Protein AF-A0A8J4SJC3-F1 (afdb_monomer)

Organism: NCBI:txid100268

Radius of gyration: 14.78 Å; Cα contacts (8 Å, |Δi|>4): 87; chains: 1; bounding box: 29×20×51 Å

InterPro domains:
  IPR004046 Glutathione S-transferase, C-terminal [PF00043] (54-86)
  IPR010987 Glutathione S-transferase, C-terminal-like [PS50405] (9-93)
  IPR036282 Glutathione S-transferase, C-terminal domain superfamily [SSF47616] (4-91)

Mean predicted aligned error: 2.95 Å

Structure (mmCIF, N/CA/C/O backbone):
data_AF-A0A8J4SJC3-F1
#
_entry.id   AF-A0A8J4SJC3-F1
#
loop_
_atom_site.group_PDB
_atom_site.id
_atom_site.type_symbol
_atom_site.label_atom_id
_atom_site.label_alt_id
_atom_site.label_comp_id
_atom_site.label_asym_id
_atom_site.label_entity_id
_atom_site.label_seq_id
_atom_site.pdbx_PDB_ins_code
_atom_site.Cartn_x
_atom_site.Cartn_y
_atom_site.Cartn_z
_atom_site.occupancy
_atom_site.B_iso_or_equiv
_atom_site.auth_seq_id
_atom_site.auth_comp_id
_atom_site.auth_asym_id
_atom_site.auth_atom_id
_atom_site.pdbx_PDB_model_num
ATOM 1 N N . MET A 1 1 ? 9.503 3.960 27.492 1.00 45.91 1 MET A N 1
ATOM 2 C CA . MET A 1 1 ? 8.211 3.351 27.106 1.00 45.91 1 MET A CA 1
ATOM 3 C C . MET A 1 1 ? 7.952 3.733 25.661 1.00 45.91 1 MET A C 1
ATOM 5 O O . MET A 1 1 ? 7.850 4.920 25.395 1.00 45.91 1 MET A O 1
ATOM 9 N N . GLY A 1 2 ? 7.961 2.778 24.730 1.00 60.59 2 GLY A N 1
ATOM 10 C CA . GLY A 1 2 ? 7.589 3.054 23.337 1.00 60.59 2 GLY A CA 1
ATOM 11 C C . GLY A 1 2 ? 6.068 3.079 23.189 1.00 60.59 2 GLY A C 1
ATOM 12 O O . GLY A 1 2 ? 5.383 2.343 23.902 1.00 60.59 2 GLY A O 1
ATOM 13 N N . CYS A 1 3 ? 5.535 3.910 22.291 1.00 68.62 3 CYS A N 1
ATOM 14 C CA . CYS A 1 3 ? 4.136 3.786 21.892 1.00 68.62 3 CYS A CA 1
ATOM 15 C C . CYS A 1 3 ? 3.938 2.470 21.116 1.00 68.62 3 CYS A C 1
ATOM 17 O O . CYS A 1 3 ? 4.817 2.029 20.373 1.00 68.62 3 CYS A O 1
ATOM 19 N N . SER A 1 4 ? 2.803 1.801 21.323 1.00 87.12 4 SER A N 1
ATOM 20 C CA . SER A 1 4 ? 2.477 0.578 20.585 1.00 87.12 4 SER A CA 1
ATOM 21 C C . SER A 1 4 ? 1.955 0.948 19.200 1.00 87.12 4 SER A C 1
ATOM 23 O O . SER A 1 4 ? 0.895 1.549 19.097 1.00 87.12 4 SER A O 1
ATOM 25 N N . LEU A 1 5 ? 2.651 0.541 18.134 1.00 94.12 5 LEU A N 1
ATOM 26 C CA . LEU A 1 5 ? 2.225 0.779 16.741 1.00 94.12 5 LEU A CA 1
ATOM 27 C C . LEU A 1 5 ? 1.041 -0.098 16.300 1.00 94.12 5 LEU A C 1
ATOM 29 O O . LEU A 1 5 ? 0.518 0.055 15.194 1.00 94.12 5 LEU A O 1
ATOM 33 N N . LEU A 1 6 ? 0.634 -1.043 17.151 1.00 95.38 6 LEU A N 1
ATOM 34 C CA . LEU A 1 6 ? -0.547 -1.870 16.963 1.00 95.38 6 LEU A CA 1
ATOM 35 C C . LEU A 1 6 ? -1.478 -1.715 18.173 1.00 95.38 6 LEU A C 1
ATOM 37 O O . LEU A 1 6 ? -1.027 -1.878 19.314 1.00 95.38 6 LEU A O 1
ATOM 41 N N . PRO A 1 7 ? -2.777 -1.464 17.955 1.00 92.75 7 PRO A N 1
ATOM 42 C CA . PRO A 1 7 ? -3.745 -1.385 19.037 1.00 92.75 7 PRO A CA 1
ATOM 43 C C . PRO A 1 7 ? -3.958 -2.759 19.688 1.00 92.75 7 PRO A C 1
ATOM 45 O O . PRO A 1 7 ? -3.741 -3.813 19.082 1.00 92.75 7 PRO A O 1
ATOM 48 N N . LYS A 1 8 ? -4.401 -2.751 20.950 1.00 92.38 8 LYS A N 1
ATOM 49 C CA . LYS A 1 8 ? -4.746 -3.982 21.683 1.00 92.38 8 LYS A CA 1
ATOM 50 C C . LYS A 1 8 ? -6.037 -4.616 21.168 1.00 92.38 8 LYS A C 1
ATOM 52 O O . LYS A 1 8 ? -6.135 -5.842 21.150 1.00 92.38 8 LYS A O 1
ATOM 57 N N . ASP A 1 9 ? -6.988 -3.783 20.744 1.00 94.00 9 ASP A N 1
ATOM 58 C CA . ASP A 1 9 ? -8.244 -4.231 20.150 1.00 94.00 9 ASP A CA 1
ATOM 59 C C . ASP A 1 9 ? -7.964 -5.066 18.883 1.00 94.00 9 ASP A C 1
ATOM 61 O O . ASP A 1 9 ? -7.284 -4.584 17.968 1.00 94.00 9 ASP A O 1
ATOM 65 N N . PRO A 1 10 ? -8.443 -6.320 18.817 1.00 96.69 10 PRO A N 1
ATOM 66 C CA . PRO A 1 10 ? -8.088 -7.230 17.737 1.00 96.69 10 PRO A CA 1
ATOM 67 C C . PRO A 1 10 ? -8.622 -6.775 16.373 1.00 96.69 10 PRO A C 1
ATOM 69 O O . PRO A 1 10 ? -7.941 -6.992 15.369 1.00 96.69 10 PRO A O 1
ATOM 72 N N . VAL A 1 11 ? -9.783 -6.116 16.325 1.00 96.31 11 VAL A N 1
ATOM 73 C CA . VAL A 1 11 ? -10.397 -5.643 15.076 1.00 96.31 11 VAL A CA 1
ATOM 74 C C . VAL A 1 11 ? -9.616 -4.453 14.529 1.00 96.31 11 VAL A C 1
ATOM 76 O O . VAL A 1 11 ? -9.167 -4.484 13.382 1.00 96.31 11 VAL A O 1
ATOM 79 N N . LYS A 1 12 ? -9.341 -3.443 15.361 1.00 95.25 12 LYS A N 1
ATOM 80 C CA . LYS A 1 12 ? -8.485 -2.309 14.984 1.00 95.25 12 LYS A CA 1
ATOM 81 C C . LYS A 1 12 ? -7.090 -2.775 14.585 1.00 95.25 12 LYS A C 1
ATOM 83 O O . LYS A 1 12 ? -6.516 -2.256 13.633 1.00 95.25 12 LYS A O 1
ATOM 88 N N . ARG A 1 13 ? -6.543 -3.790 15.260 1.00 97.44 13 ARG A N 1
ATOM 89 C CA . ARG A 1 13 ? -5.226 -4.346 14.922 1.00 97.44 13 ARG A CA 1
ATOM 90 C C . ARG A 1 13 ? -5.223 -5.008 13.548 1.00 97.44 13 ARG A C 1
ATOM 92 O O . ARG A 1 13 ? -4.238 -4.877 12.825 1.00 97.44 13 ARG A O 1
ATOM 99 N N . ALA A 1 14 ? -6.301 -5.700 13.186 1.00 98.12 14 ALA A N 1
ATOM 100 C CA . ALA A 1 14 ? -6.466 -6.265 11.851 1.00 98.12 14 ALA A CA 1
ATOM 101 C C . ALA A 1 14 ? -6.575 -5.167 10.781 1.00 98.12 14 ALA A C 1
ATOM 103 O O . ALA A 1 14 ? -5.943 -5.283 9.735 1.00 98.12 14 ALA A O 1
ATOM 104 N N . ILE A 1 15 ? -7.293 -4.076 11.065 1.00 98.06 15 ILE A N 1
ATOM 105 C CA . ILE A 1 15 ? -7.407 -2.912 10.170 1.00 98.06 15 ILE A CA 1
ATOM 106 C C . ILE A 1 15 ? -6.043 -2.253 9.936 1.00 98.06 15 ILE A C 1
ATOM 108 O O . ILE A 1 15 ? -5.663 -2.046 8.786 1.00 98.06 15 ILE A O 1
ATOM 112 N N . VAL A 1 16 ? -5.276 -1.982 11.001 1.00 98.31 16 VAL A N 1
ATOM 113 C CA . VAL A 1 16 ? -3.919 -1.419 10.874 1.00 98.31 16 VAL A CA 1
ATOM 114 C C . VAL A 1 16 ? -3.055 -2.313 9.985 1.00 98.31 16 VAL A C 1
AT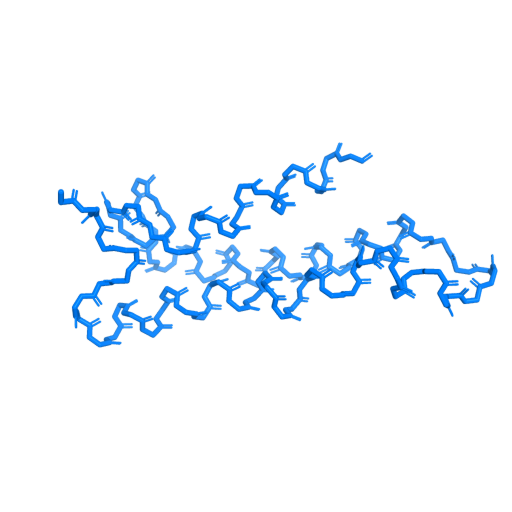OM 116 O O . VAL A 1 16 ? -2.417 -1.825 9.059 1.00 98.31 16 VAL A O 1
ATOM 119 N N . ARG A 1 17 ? -3.083 -3.635 10.208 1.00 98.50 17 ARG A N 1
ATOM 120 C CA . ARG A 1 17 ? -2.347 -4.592 9.368 1.00 98.50 17 ARG A CA 1
ATOM 121 C C . ARG A 1 17 ? -2.818 -4.574 7.917 1.00 98.50 17 ARG A C 1
ATOM 123 O O . ARG A 1 17 ? -1.978 -4.576 7.029 1.00 98.50 17 ARG A O 1
ATOM 130 N N . LYS A 1 18 ? -4.129 -4.522 7.667 1.00 98.56 18 LYS A N 1
ATOM 131 C CA . LYS A 1 18 ? -4.688 -4.435 6.311 1.00 98.56 18 LYS A CA 1
ATOM 132 C C . LYS A 1 18 ? -4.135 -3.219 5.566 1.00 98.56 18 LYS A C 1
ATOM 134 O O . LYS A 1 18 ? -3.627 -3.378 4.463 1.00 98.56 18 LYS A O 1
ATOM 139 N N . LEU A 1 19 ? -4.199 -2.033 6.173 1.00 98.62 19 LEU A N 1
ATOM 140 C CA . LEU A 1 19 ? -3.685 -0.798 5.572 1.00 98.62 19 LEU A CA 1
ATOM 141 C C . LEU A 1 19 ? -2.170 -0.864 5.341 1.00 98.62 19 LEU A C 1
ATOM 143 O O . LEU A 1 19 ? -1.707 -0.563 4.242 1.00 98.62 19 LEU A O 1
ATOM 147 N N . SER A 1 20 ? -1.402 -1.325 6.334 1.00 98.69 20 SER A N 1
ATOM 148 C CA . SER A 1 20 ? 0.041 -1.533 6.179 1.00 98.69 20 SER A CA 1
ATOM 149 C C . SER A 1 20 ? 0.367 -2.473 5.018 1.00 98.69 20 SER A C 1
ATOM 151 O O . SER A 1 20 ? 1.257 -2.166 4.234 1.00 98.69 20 SER A O 1
ATOM 153 N N . GLU A 1 21 ? -0.358 -3.584 4.862 1.00 98.62 21 GLU A N 1
ATOM 154 C CA . GLU A 1 21 ? -0.081 -4.574 3.814 1.00 98.62 21 GLU A CA 1
ATOM 155 C C . GLU A 1 21 ? -0.510 -4.140 2.411 1.00 98.62 21 GLU A C 1
ATOM 157 O O . GLU A 1 21 ? 0.132 -4.548 1.441 1.00 98.62 21 GLU A O 1
ATOM 162 N N . ILE A 1 22 ? -1.514 -3.264 2.274 1.00 98.69 22 ILE A N 1
ATOM 163 C CA . ILE A 1 22 ? -1.810 -2.629 0.977 1.00 98.69 22 ILE A CA 1
ATOM 164 C C . ILE A 1 22 ? -0.555 -1.930 0.446 1.00 98.69 22 ILE A C 1
ATOM 166 O O . ILE A 1 22 ? -0.239 -2.060 -0.732 1.00 98.69 22 ILE A O 1
ATOM 170 N N . ILE A 1 23 ? 0.198 -1.254 1.314 1.00 98.62 23 ILE A N 1
ATOM 171 C CA . ILE A 1 23 ? 1.450 -0.593 0.938 1.00 98.62 23 ILE A CA 1
ATOM 172 C C . ILE A 1 23 ? 2.602 -1.598 0.850 1.00 98.62 23 ILE A C 1
ATOM 174 O O . ILE A 1 23 ? 3.236 -1.721 -0.199 1.00 98.62 23 ILE A O 1
ATOM 178 N N . ASN A 1 24 ? 2.873 -2.308 1.948 1.00 98.31 24 ASN A N 1
ATOM 179 C CA . ASN A 1 24 ? 4.051 -3.155 2.126 1.00 98.31 24 ASN A CA 1
ATOM 180 C C . ASN A 1 24 ? 4.107 -4.307 1.122 1.00 98.31 24 ASN A C 1
ATOM 182 O O . ASN A 1 24 ? 5.158 -4.558 0.548 1.00 98.31 24 ASN A O 1
ATOM 186 N N . SER A 1 25 ? 2.981 -4.978 0.891 1.00 97.94 25 SER A N 1
ATOM 187 C CA . SER A 1 25 ? 2.901 -6.103 -0.041 1.00 97.94 25 SER A CA 1
ATOM 188 C C . SER A 1 25 ? 2.270 -5.702 -1.377 1.00 97.94 25 SER A C 1
ATOM 190 O O . SER A 1 25 ? 2.647 -6.236 -2.418 1.00 97.94 25 SER A O 1
ATOM 192 N N . GLY A 1 26 ? 1.313 -4.767 -1.370 1.00 97.69 26 GLY A N 1
ATOM 193 C CA . GLY A 1 26 ? 0.527 -4.411 -2.557 1.00 97.69 26 GLY A CA 1
ATOM 194 C C . GLY A 1 26 ? 1.120 -3.320 -3.455 1.00 97.69 26 GLY A C 1
ATOM 195 O O . GLY A 1 26 ? 0.726 -3.246 -4.619 1.00 97.69 26 GLY A O 1
ATOM 196 N N . ILE A 1 27 ? 2.051 -2.497 -2.955 1.00 98.31 27 ILE A N 1
ATOM 197 C CA . ILE A 1 27 ? 2.688 -1.419 -3.732 1.00 98.31 27 ILE A CA 1
ATOM 198 C C . ILE A 1 27 ? 4.202 -1.609 -3.780 1.00 98.31 27 ILE A C 1
ATOM 200 O O . ILE A 1 27 ? 4.781 -1.746 -4.859 1.00 98.31 27 ILE A O 1
ATOM 204 N N . GLN A 1 28 ? 4.850 -1.621 -2.612 1.00 97.81 28 GLN A N 1
ATOM 205 C CA . GLN A 1 28 ? 6.301 -1.472 -2.497 1.00 97.81 28 GLN A CA 1
ATOM 206 C C . GLN A 1 28 ? 7.121 -2.493 -3.302 1.00 97.81 28 GLN A C 1
ATOM 208 O O . GLN A 1 28 ? 8.073 -2.065 -3.963 1.00 97.81 28 GLN A O 1
ATOM 213 N N . PRO A 1 29 ? 6.774 -3.793 -3.331 1.00 98.06 29 PRO A N 1
ATOM 214 C CA . PRO A 1 29 ? 7.580 -4.782 -4.033 1.00 98.06 29 PRO A CA 1
ATOM 215 C C . PRO A 1 29 ? 7.540 -4.575 -5.549 1.00 98.06 29 PRO A C 1
ATOM 217 O O . PRO A 1 29 ? 8.539 -4.794 -6.227 1.00 98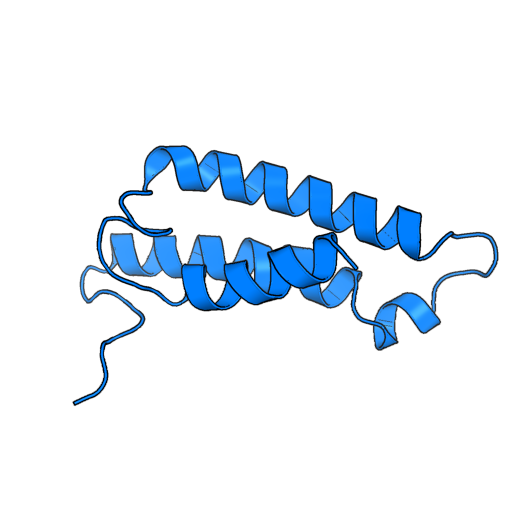.06 29 PRO A O 1
ATOM 220 N N . LEU A 1 30 ? 6.415 -4.092 -6.085 1.00 97.06 30 LEU A N 1
ATOM 221 C CA . LEU A 1 30 ? 6.208 -3.907 -7.525 1.00 97.06 30 LEU A CA 1
ATOM 222 C C . LEU A 1 30 ? 6.973 -2.696 -8.069 1.00 97.06 30 LEU A C 1
ATOM 224 O O . LEU A 1 30 ? 7.455 -2.733 -9.197 1.00 97.06 30 LEU A O 1
ATOM 228 N N . GLN A 1 31 ? 7.140 -1.655 -7.253 1.00 95.38 31 GLN A N 1
ATOM 229 C CA . GLN A 1 31 ? 7.968 -0.477 -7.554 1.00 95.38 31 GLN A CA 1
ATOM 230 C C . GLN A 1 31 ? 9.425 -0.628 -7.076 1.00 95.38 31 GLN A C 1
ATOM 232 O O . GLN A 1 31 ? 10.204 0.323 -7.135 1.00 95.38 31 GLN A O 1
ATOM 237 N N . ASN A 1 32 ? 9.813 -1.780 -6.521 1.00 96.69 32 ASN A N 1
ATOM 238 C CA . ASN A 1 32 ? 11.166 -1.957 -6.011 1.00 96.69 32 ASN A CA 1
ATOM 239 C C . ASN A 1 32 ? 12.171 -1.915 -7.169 1.00 96.69 32 ASN A C 1
ATOM 241 O O . ASN A 1 32 ? 11.972 -2.563 -8.196 1.00 96.69 32 ASN A O 1
ATOM 245 N N . LEU A 1 33 ? 13.293 -1.213 -6.993 1.00 94.81 33 LEU A N 1
ATOM 246 C CA . LEU A 1 33 ? 14.341 -1.126 -8.013 1.00 94.81 33 LEU A CA 1
ATOM 247 C C . LEU A 1 33 ? 14.858 -2.503 -8.452 1.00 94.81 33 LEU A C 1
ATOM 249 O O . LEU A 1 33 ? 15.194 -2.675 -9.621 1.00 94.81 33 LEU A O 1
ATOM 253 N N . SER A 1 34 ? 14.927 -3.487 -7.550 1.00 97.31 34 SER A N 1
ATOM 254 C CA . SER A 1 34 ? 15.338 -4.847 -7.907 1.00 97.31 34 SER A CA 1
ATOM 255 C C . SER A 1 34 ? 14.352 -5.504 -8.865 1.00 97.31 34 SER A C 1
ATOM 257 O O . SER A 1 34 ? 14.790 -6.109 -9.837 1.00 97.31 34 SER A O 1
ATOM 259 N N . VAL A 1 35 ? 13.050 -5.317 -8.655 1.00 97.25 35 VAL A N 1
ATOM 260 C CA . VAL A 1 35 ? 11.990 -5.839 -9.522 1.00 97.25 35 VAL A CA 1
ATOM 261 C C . VAL A 1 35 ? 11.961 -5.072 -10.838 1.00 97.25 35 VAL A C 1
ATOM 263 O O . VAL A 1 35 ? 12.054 -5.677 -11.902 1.00 97.25 35 VAL A O 1
ATOM 266 N N . MET A 1 36 ? 11.966 -3.738 -10.790 1.00 96.81 36 MET A N 1
ATOM 267 C CA . MET A 1 36 ? 11.915 -2.903 -11.992 1.00 96.81 36 MET A CA 1
ATOM 268 C C . MET A 1 36 ? 13.136 -3.069 -12.905 1.00 96.81 36 MET A C 1
ATOM 270 O O . MET A 1 36 ? 13.039 -2.835 -14.106 1.00 96.81 36 MET A O 1
ATOM 274 N N . ARG A 1 37 ? 14.298 -3.486 -12.383 1.00 97.00 37 ARG A N 1
ATOM 275 C CA . ARG A 1 37 ? 15.469 -3.827 -13.214 1.00 97.00 37 ARG A CA 1
ATOM 276 C C . ARG A 1 37 ? 15.240 -5.022 -14.141 1.00 97.00 37 ARG A C 1
ATOM 278 O O . ARG A 1 37 ? 15.954 -5.118 -15.130 1.00 97.00 37 ARG A O 1
ATOM 285 N N . HIS A 1 38 ? 14.282 -5.891 -13.833 1.00 97.50 38 HIS A N 1
ATOM 286 C CA . HIS A 1 38 ? 13.950 -7.062 -14.647 1.00 97.50 38 HIS A CA 1
ATOM 287 C C . HIS A 1 38 ? 12.808 -6.794 -15.637 1.00 97.50 38 HIS A C 1
ATOM 289 O O . HIS A 1 38 ? 12.406 -7.709 -16.353 1.00 97.50 38 HIS A O 1
ATOM 295 N N . LEU A 1 39 ? 12.272 -5.568 -15.681 1.00 97.25 39 LEU A N 1
ATOM 296 C CA . LEU A 1 39 ? 11.261 -5.210 -16.670 1.00 97.25 39 LEU A CA 1
ATOM 297 C C . LEU A 1 39 ? 11.866 -5.197 -18.085 1.00 97.25 39 LEU A C 1
ATOM 299 O O . LEU A 1 39 ? 13.021 -4.785 -18.245 1.00 97.25 39 LEU A O 1
ATOM 303 N N . PRO A 1 40 ? 11.093 -5.611 -19.105 1.00 97.25 40 PRO A N 1
ATOM 304 C CA . PRO A 1 40 ? 11.483 -5.472 -20.502 1.00 97.25 40 PRO A CA 1
ATOM 305 C C . PRO A 1 40 ? 11.847 -4.020 -20.863 1.00 97.25 40 PRO A C 1
ATOM 307 O O . PRO A 1 40 ? 11.295 -3.086 -20.275 1.00 97.25 40 PRO A O 1
ATOM 310 N N . PRO A 1 41 ? 12.763 -3.804 -21.823 1.00 95.38 41 PRO A N 1
ATOM 311 C CA . PRO A 1 41 ? 13.262 -2.469 -22.161 1.00 95.38 41 PRO A CA 1
ATOM 312 C C . PRO A 1 41 ? 12.197 -1.532 -22.755 1.00 95.38 41 PRO A C 1
ATOM 314 O O . PRO A 1 41 ? 12.367 -0.318 -22.712 1.00 95.38 41 PRO A O 1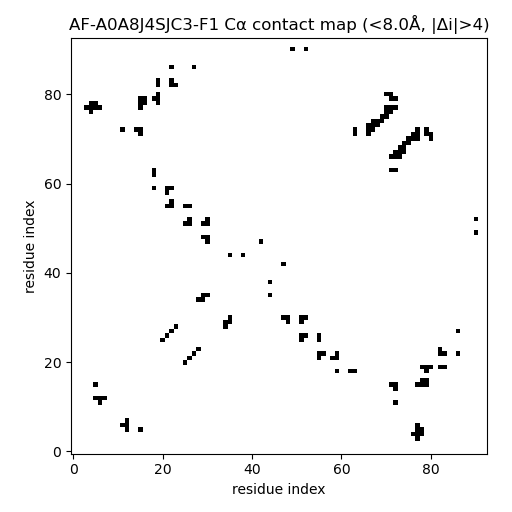
ATOM 317 N N . ASP A 1 42 ? 11.112 -2.077 -23.301 1.00 96.75 42 ASP A N 1
ATOM 318 C CA . ASP A 1 42 ? 9.962 -1.349 -23.843 1.00 96.75 42 ASP A CA 1
ATOM 319 C C . ASP A 1 42 ? 8.963 -0.888 -22.765 1.00 96.75 42 ASP A C 1
ATOM 321 O O . ASP A 1 42 ? 8.101 -0.053 -23.039 1.00 96.75 42 ASP A O 1
ATOM 325 N N . ILE A 1 43 ? 9.095 -1.371 -21.526 1.00 96.75 43 ILE A N 1
ATOM 326 C CA . ILE A 1 43 ? 8.257 -0.948 -20.403 1.00 96.75 43 ILE A CA 1
ATOM 327 C C . ILE A 1 43 ? 8.903 0.237 -19.683 1.00 96.75 43 ILE A C 1
ATOM 329 O O . ILE A 1 43 ? 9.988 0.139 -19.105 1.00 96.75 43 ILE A O 1
ATOM 333 N N . SER A 1 44 ? 8.191 1.364 -19.640 1.00 97.12 44 SER A N 1
ATOM 334 C CA . SER A 1 44 ? 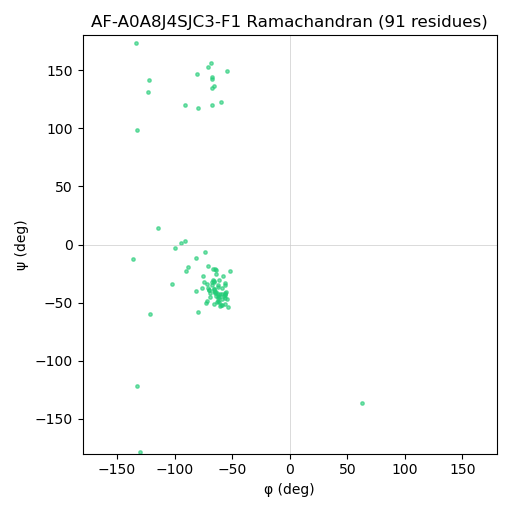8.580 2.501 -18.804 1.00 97.12 44 SER A CA 1
ATOM 335 C C . SER A 1 44 ? 8.451 2.142 -17.322 1.00 97.12 44 SER A C 1
ATOM 337 O O . SER A 1 44 ? 7.361 1.838 -16.832 1.00 97.12 44 SER A O 1
ATOM 339 N N . LYS A 1 45 ? 9.567 2.217 -16.589 1.00 96.38 45 LYS A N 1
ATOM 340 C CA . LYS A 1 45 ? 9.607 1.983 -15.136 1.00 96.38 45 LYS A CA 1
ATOM 341 C C . LYS A 1 45 ? 8.755 2.995 -14.373 1.00 96.38 45 LYS A C 1
ATOM 343 O O . LYS A 1 45 ? 8.089 2.616 -13.417 1.00 96.38 45 LYS A O 1
ATOM 348 N N . ASP A 1 46 ? 8.727 4.240 -14.838 1.00 95.62 46 ASP A N 1
ATOM 349 C CA . ASP A 1 46 ? 7.954 5.312 -14.208 1.00 95.62 46 ASP A CA 1
ATOM 350 C C . ASP A 1 46 ? 6.454 5.066 -14.380 1.00 95.62 46 ASP A C 1
ATOM 352 O O . ASP A 1 46 ? 5.699 5.122 -13.412 1.00 95.62 46 ASP A O 1
ATOM 356 N N . GLN A 1 47 ? 6.015 4.699 -15.591 1.00 96.69 47 GLN A N 1
ATOM 357 C CA . GLN A 1 47 ? 4.612 4.347 -15.837 1.00 96.69 47 GLN A CA 1
ATOM 358 C C . GLN A 1 47 ? 4.207 3.075 -15.083 1.00 96.69 47 GLN A C 1
ATOM 360 O O . GLN A 1 47 ? 3.104 3.006 -14.540 1.00 96.69 47 GLN A O 1
ATOM 365 N N . TRP A 1 48 ? 5.104 2.087 -15.007 1.00 97.19 48 TRP A N 1
ATOM 366 C CA . TRP A 1 48 ? 4.902 0.875 -14.218 1.00 97.19 48 TRP A CA 1
ATOM 367 C C . TRP A 1 48 ? 4.705 1.195 -12.732 1.00 97.19 48 TRP A C 1
ATOM 369 O O . TRP A 1 48 ? 3.716 0.769 -12.135 1.00 97.19 48 TRP A O 1
ATOM 379 N N . ALA A 1 49 ? 5.612 1.974 -12.137 1.00 97.25 49 ALA A N 1
ATOM 380 C CA . ALA A 1 49 ? 5.515 2.378 -10.741 1.00 97.25 49 ALA A CA 1
ATOM 381 C C . ALA A 1 49 ? 4.237 3.189 -10.494 1.00 97.25 49 ALA A C 1
ATOM 383 O O . ALA A 1 49 ? 3.456 2.831 -9.612 1.00 97.25 49 ALA A O 1
ATOM 384 N N . ALA A 1 50 ? 3.968 4.209 -11.315 1.00 97.25 50 ALA A N 1
ATOM 385 C CA . ALA A 1 50 ? 2.777 5.048 -11.201 1.00 97.25 50 ALA A CA 1
ATOM 386 C C . ALA A 1 50 ? 1.481 4.226 -11.253 1.00 97.25 50 ALA A C 1
ATOM 388 O O . ALA A 1 50 ? 0.577 4.459 -10.450 1.00 97.25 50 ALA A O 1
ATOM 389 N N . HIS A 1 51 ? 1.399 3.223 -12.133 1.00 97.50 51 HIS A N 1
ATOM 390 C CA . HIS A 1 51 ? 0.243 2.332 -12.212 1.00 97.50 51 HIS A CA 1
ATOM 391 C C . HIS A 1 51 ? -0.015 1.599 -10.887 1.00 97.50 51 HIS A C 1
ATOM 393 O O . HIS A 1 51 ? -1.130 1.637 -10.358 1.00 97.50 51 HIS A O 1
ATOM 399 N N . TRP A 1 52 ? 1.008 0.941 -10.332 1.00 98.06 52 TRP A N 1
ATOM 400 C CA . TRP A 1 52 ? 0.861 0.157 -9.104 1.00 98.06 52 TRP A CA 1
ATOM 401 C C . TRP A 1 52 ? 0.650 1.029 -7.868 1.00 98.06 52 TRP A C 1
ATOM 403 O O . TRP A 1 52 ? -0.172 0.684 -7.017 1.00 98.06 52 TRP A O 1
ATOM 413 N N . ILE A 1 53 ? 1.322 2.181 -7.802 1.00 98.25 53 ILE A N 1
ATOM 414 C CA . ILE A 1 53 ? 1.114 3.186 -6.757 1.00 98.25 53 ILE A CA 1
ATOM 415 C C . ILE A 1 53 ? -0.329 3.688 -6.793 1.00 98.25 53 ILE A C 1
ATOM 417 O O . ILE A 1 53 ? -1.015 3.612 -5.777 1.00 98.25 53 ILE A O 1
ATOM 421 N N . GLN A 1 54 ? -0.827 4.134 -7.952 1.00 98.31 54 GLN A N 1
ATOM 422 C CA . GLN A 1 54 ? -2.189 4.658 -8.078 1.00 98.31 54 GLN A CA 1
ATOM 423 C C . GLN A 1 54 ? -3.230 3.597 -7.718 1.00 98.31 54 GLN A C 1
ATOM 425 O O . GLN A 1 54 ? -4.165 3.867 -6.964 1.00 98.31 54 GLN A O 1
ATOM 430 N N . ARG A 1 55 ? -3.065 2.367 -8.220 1.00 98.44 55 ARG A N 1
ATOM 431 C CA . ARG A 1 55 ? -3.959 1.248 -7.897 1.00 98.44 55 ARG A CA 1
ATOM 432 C C . ARG A 1 55 ? -3.990 0.973 -6.393 1.00 98.44 55 ARG A C 1
ATOM 434 O O . ARG A 1 55 ? -5.071 0.796 -5.832 1.00 98.44 55 ARG A O 1
ATOM 441 N N . GLY A 1 56 ? -2.825 0.922 -5.751 1.00 98.38 56 GLY A N 1
ATOM 442 C CA . GLY A 1 56 ? -2.716 0.657 -4.321 1.00 98.38 56 GLY A CA 1
ATOM 443 C C . GLY A 1 56 ? -3.251 1.798 -3.461 1.00 98.38 56 GLY A C 1
ATOM 444 O O . GLY A 1 56 ? -3.992 1.535 -2.518 1.00 98.38 56 GLY A O 1
ATOM 445 N N . PHE A 1 57 ? -2.965 3.054 -3.810 1.00 98.56 57 PHE A N 1
ATOM 446 C CA . PHE A 1 57 ? -3.502 4.208 -3.090 1.00 98.56 57 PHE A CA 1
ATOM 447 C C . PHE A 1 57 ? -5.009 4.365 -3.254 1.00 98.56 57 PHE A C 1
ATOM 449 O O . PHE A 1 57 ? -5.668 4.676 -2.271 1.00 98.56 57 PHE A O 1
ATOM 456 N N . ASN A 1 58 ? -5.587 4.039 -4.412 1.00 98.62 58 ASN A N 1
ATOM 457 C CA . ASN A 1 58 ? -7.046 3.993 -4.551 1.00 98.62 58 ASN A CA 1
ATOM 458 C C . ASN A 1 58 ? -7.674 2.995 -3.560 1.00 98.62 58 ASN A C 1
ATOM 460 O O . ASN A 1 58 ? -8.694 3.288 -2.939 1.00 98.62 58 ASN A O 1
ATOM 464 N N . ALA A 1 59 ? -7.060 1.819 -3.389 1.00 98.38 59 ALA A N 1
ATOM 465 C CA . ALA A 1 59 ? -7.519 0.827 -2.418 1.00 98.38 59 ALA A CA 1
ATOM 466 C C . ALA A 1 59 ? -7.270 1.269 -0.965 1.00 98.38 59 ALA A C 1
ATOM 468 O O . ALA A 1 59 ? -8.117 1.037 -0.103 1.00 98.38 59 ALA A O 1
ATOM 469 N N . PHE A 1 60 ? -6.127 1.904 -0.694 1.00 98.56 60 PHE A N 1
ATOM 470 C CA . PHE A 1 60 ? -5.779 2.431 0.624 1.00 98.56 60 PHE A CA 1
ATOM 471 C C . PHE A 1 60 ? -6.759 3.527 1.055 1.00 98.56 60 PHE A C 1
ATOM 473 O O . PHE A 1 60 ? -7.329 3.434 2.136 1.00 98.56 60 PHE A O 1
ATOM 480 N N . GLU A 1 61 ? -7.018 4.507 0.189 1.00 98.25 61 GLU A N 1
ATOM 481 C CA . GLU A 1 61 ? -7.921 5.637 0.432 1.00 98.25 61 GLU A CA 1
ATOM 482 C C . GLU A 1 61 ? -9.358 5.167 0.705 1.00 98.25 61 GLU A C 1
ATOM 484 O O . GLU A 1 61 ? -10.000 5.615 1.653 1.00 98.25 61 GLU A O 1
ATOM 489 N N . ALA A 1 62 ? -9.851 4.190 -0.065 1.00 98.25 62 ALA A N 1
ATOM 490 C CA . ALA A 1 62 ? -11.182 3.615 0.138 1.00 98.25 62 ALA A CA 1
ATOM 491 C C . ALA A 1 62 ? -11.342 2.936 1.510 1.00 98.25 62 ALA A C 1
ATOM 493 O O . ALA A 1 62 ? -12.443 2.874 2.060 1.00 98.25 62 ALA A O 1
ATOM 494 N N . GLU A 1 63 ? -10.262 2.390 2.068 1.00 97.81 63 GLU A N 1
ATOM 495 C CA . GLU A 1 63 ? -10.257 1.855 3.428 1.00 97.81 63 GLU A CA 1
ATOM 496 C C . GLU A 1 63 ? -10.084 2.957 4.470 1.00 97.81 63 GLU A C 1
ATOM 498 O O . GLU A 1 63 ? -10.782 2.941 5.482 1.00 97.81 63 GLU A O 1
ATOM 503 N N . LEU A 1 64 ? -9.219 3.933 4.193 1.00 96.81 64 LEU A N 1
ATOM 504 C CA . LEU A 1 64 ? -8.933 5.075 5.052 1.00 96.81 64 LEU A CA 1
ATOM 505 C C . LEU A 1 64 ? -10.214 5.832 5.422 1.00 96.81 64 LEU A C 1
ATOM 507 O O . LEU A 1 64 ? -10.480 6.024 6.606 1.00 96.81 64 LEU A O 1
ATOM 511 N N . GLN A 1 65 ? -11.074 6.115 4.436 1.00 97.88 65 GLN A N 1
ATOM 512 C CA . GLN A 1 65 ? -12.372 6.787 4.613 1.00 97.88 65 GLN A CA 1
ATOM 513 C C . GLN A 1 65 ? -13.283 6.150 5.675 1.00 97.88 65 GLN A C 1
ATOM 515 O O . GLN A 1 65 ? -14.175 6.811 6.204 1.00 97.88 65 GLN A O 1
ATOM 520 N N . LYS A 1 66 ? -13.089 4.864 5.989 1.00 97.50 66 LYS A N 1
ATOM 521 C CA . LYS A 1 66 ? -13.916 4.122 6.949 1.00 97.50 66 LYS A CA 1
ATOM 522 C C . LYS A 1 66 ? -13.382 4.195 8.380 1.00 97.50 66 LYS A C 1
ATOM 524 O O . LYS A 1 66 ? -14.135 3.916 9.311 1.00 97.50 66 LYS A O 1
ATOM 529 N N . VAL A 1 67 ? -12.087 4.463 8.566 1.00 96.94 67 VAL A N 1
ATOM 530 C CA . VAL A 1 67 ? -11.390 4.213 9.844 1.00 96.94 67 VAL A CA 1
ATOM 531 C C . VAL A 1 67 ? -10.468 5.341 10.307 1.00 96.94 67 VAL A C 1
ATOM 533 O O . VAL A 1 67 ? -10.024 5.308 11.458 1.00 96.94 67 VAL A O 1
ATOM 536 N N . SER A 1 68 ? -10.153 6.313 9.451 1.00 96.94 68 SER A N 1
ATOM 537 C CA . SER A 1 68 ? -9.212 7.387 9.767 1.00 96.94 68 SER A CA 1
ATOM 538 C C . SER A 1 68 ? -9.760 8.384 10.786 1.00 96.94 68 SER A C 1
ATOM 540 O O . SER A 1 68 ? -10.964 8.620 10.877 1.00 96.94 68 SER A O 1
ATOM 542 N N . GLY A 1 69 ? -8.846 9.004 11.526 1.00 95.44 69 GLY A N 1
ATOM 543 C CA . GLY A 1 69 ? -9.092 10.199 12.331 1.00 95.44 69 GLY A CA 1
ATOM 544 C C . GLY A 1 69 ? -7.973 11.199 12.062 1.00 95.44 69 GLY A C 1
ATOM 545 O O . GLY A 1 69 ? -7.722 11.540 10.910 1.00 95.44 69 GLY A O 1
ATOM 546 N N . ASN A 1 70 ? -7.251 11.614 13.102 1.00 96.00 70 ASN A N 1
ATOM 547 C CA . ASN A 1 70 ? -6.021 12.400 12.932 1.00 96.00 70 ASN A CA 1
ATOM 548 C C . ASN A 1 70 ? -4.883 11.609 12.251 1.00 96.00 70 ASN A C 1
ATOM 550 O O . ASN A 1 70 ? -3.954 12.212 11.721 1.00 96.00 70 ASN A O 1
ATOM 554 N N . TYR A 1 71 ? -4.949 10.275 12.294 1.00 96.56 71 TYR A N 1
ATOM 555 C CA . TYR A 1 71 ? -3.993 9.341 11.694 1.00 96.56 71 TYR A CA 1
ATOM 556 C C . TYR A 1 71 ? -4.732 8.285 10.858 1.00 96.56 71 TYR A C 1
ATOM 558 O O . TYR A 1 71 ? -5.966 8.290 10.771 1.00 96.56 71 TYR A O 1
ATOM 566 N N . CYS A 1 72 ? -3.991 7.343 10.268 1.00 97.31 72 CYS A N 1
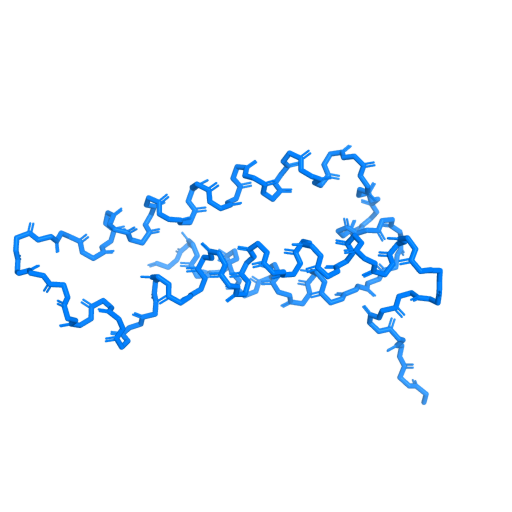ATOM 567 C CA . CYS A 1 72 ? -4.550 6.318 9.387 1.00 97.31 72 CYS A CA 1
ATOM 568 C C . CYS A 1 72 ? -5.654 5.479 10.044 1.00 97.31 72 CYS A C 1
ATOM 570 O O . CYS A 1 72 ? -6.589 5.056 9.370 1.00 97.31 72 CYS A O 1
ATOM 572 N N . VAL A 1 73 ? -5.562 5.230 11.355 1.00 96.75 73 VAL A N 1
ATOM 573 C CA . VAL A 1 73 ? -6.586 4.497 12.111 1.00 96.75 73 VAL A CA 1
ATOM 574 C C . VAL A 1 73 ? -6.907 5.247 13.400 1.00 96.75 73 VAL A C 1
ATOM 576 O O . VAL A 1 73 ? -6.220 5.117 14.412 1.00 96.75 73 VAL A O 1
ATOM 579 N N . GLY A 1 74 ? -7.993 6.018 13.380 1.00 94.31 74 GLY A N 1
ATOM 580 C CA . GLY A 1 74 ? -8.409 6.858 14.498 1.00 94.31 74 GLY A CA 1
ATOM 581 C C . GLY A 1 74 ? -7.388 7.948 14.843 1.00 94.31 74 GLY A C 1
ATOM 582 O O . GLY A 1 74 ? -6.863 8.631 13.968 1.00 94.31 74 GLY A O 1
ATOM 583 N N . ASN A 1 75 ? -7.138 8.138 16.140 1.00 93.94 75 ASN A N 1
ATOM 584 C CA . ASN A 1 75 ? -6.405 9.296 16.668 1.00 93.94 75 ASN A CA 1
ATOM 585 C C . ASN A 1 75 ? -5.059 8.940 17.313 1.00 93.94 75 ASN A C 1
ATOM 587 O O . ASN A 1 75 ? -4.473 9.777 17.993 1.00 93.94 75 ASN A O 1
ATOM 591 N N . GLU A 1 76 ? -4.557 7.728 17.080 1.00 91.31 76 GLU A N 1
ATOM 592 C CA . GLU A 1 76 ? -3.232 7.302 17.534 1.00 91.31 76 GLU A CA 1
ATOM 593 C C . GLU A 1 76 ? -2.380 6.855 16.347 1.00 91.31 76 GLU A C 1
ATOM 595 O O . GLU A 1 76 ? -2.874 6.212 15.420 1.00 91.31 76 GLU A O 1
ATOM 600 N N . LEU A 1 77 ? -1.090 7.183 16.397 1.00 95.25 77 LEU A N 1
ATOM 601 C CA . LEU A 1 77 ? -0.133 6.803 15.366 1.00 95.25 77 LEU A CA 1
ATOM 602 C C . LEU A 1 77 ? 0.072 5.283 15.360 1.00 95.25 77 LEU A C 1
ATOM 604 O O . LEU A 1 77 ? 0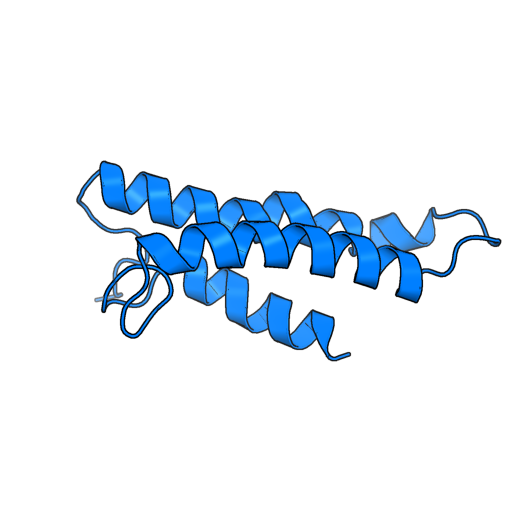.253 4.657 16.405 1.00 95.25 77 LEU A O 1
ATOM 608 N N . SER A 1 78 ? 0.062 4.692 14.170 1.00 96.62 78 SER A N 1
ATOM 609 C CA . SER A 1 78 ? 0.063 3.245 13.975 1.00 96.62 78 SER A CA 1
ATOM 610 C C . SER A 1 78 ? 1.074 2.805 12.916 1.00 96.62 78 SER A C 1
ATOM 612 O O . SER A 1 78 ? 1.669 3.611 12.204 1.00 96.62 78 SER A O 1
ATOM 614 N N . MET A 1 79 ? 1.247 1.492 12.766 1.00 98.06 79 MET A N 1
ATOM 615 C CA . MET A 1 79 ? 2.074 0.916 11.701 1.00 98.06 79 MET A CA 1
ATOM 616 C C . MET A 1 79 ? 1.613 1.332 10.292 1.00 98.06 79 MET A C 1
ATOM 618 O O . MET A 1 79 ? 2.437 1.394 9.384 1.00 98.06 79 MET A O 1
ATOM 622 N N . ALA A 1 80 ? 0.326 1.641 10.095 1.00 98.25 80 ALA A N 1
ATOM 623 C CA . ALA A 1 80 ? -0.183 2.104 8.804 1.00 98.25 80 ALA A CA 1
A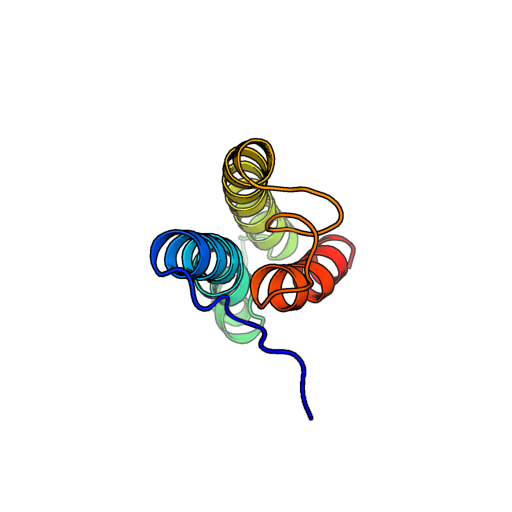TOM 624 C C . ALA A 1 80 ? 0.418 3.466 8.421 1.00 98.25 80 ALA A C 1
ATOM 626 O O . ALA A 1 80 ? 0.853 3.638 7.285 1.00 98.25 80 ALA A O 1
ATOM 627 N N . ASP A 1 81 ? 0.546 4.383 9.383 1.00 98.00 81 ASP A N 1
ATOM 628 C CA . ASP A 1 81 ? 1.159 5.703 9.187 1.00 98.00 81 ASP A CA 1
ATOM 629 C C . ASP A 1 81 ? 2.645 5.583 8.836 1.00 98.00 81 ASP A C 1
ATOM 631 O O . ASP A 1 81 ? 3.139 6.242 7.920 1.00 98.00 81 ASP A O 1
ATOM 635 N N . ILE A 1 82 ? 3.347 4.679 9.527 1.00 97.25 82 ILE A N 1
ATOM 636 C CA . ILE A 1 82 ? 4.766 4.397 9.277 1.00 97.25 82 ILE A CA 1
ATOM 637 C C . ILE A 1 82 ? 4.990 3.845 7.862 1.00 97.25 82 ILE A C 1
ATOM 639 O O . ILE A 1 82 ? 6.007 4.159 7.247 1.00 97.25 82 ILE A O 1
ATOM 643 N N . CYS A 1 83 ? 4.054 3.059 7.321 1.00 98.25 83 CYS A N 1
ATOM 644 C CA . CYS A 1 83 ? 4.106 2.600 5.930 1.00 98.25 83 CYS A CA 1
ATOM 645 C C . CYS A 1 83 ? 3.715 3.704 4.931 1.00 98.25 83 CYS A C 1
ATOM 647 O O . CYS A 1 83 ? 4.304 3.784 3.853 1.00 98.25 83 CYS A O 1
ATOM 649 N N . LEU A 1 84 ? 2.741 4.554 5.275 1.00 98.38 84 LEU A N 1
ATOM 650 C CA . LEU A 1 84 ? 2.201 5.586 4.387 1.00 98.38 84 LEU A CA 1
ATOM 651 C C . LEU A 1 84 ? 3.223 6.667 4.041 1.00 98.38 84 LEU A C 1
ATOM 653 O O . LEU A 1 84 ? 3.437 6.945 2.863 1.00 98.38 84 LEU A O 1
ATOM 657 N N .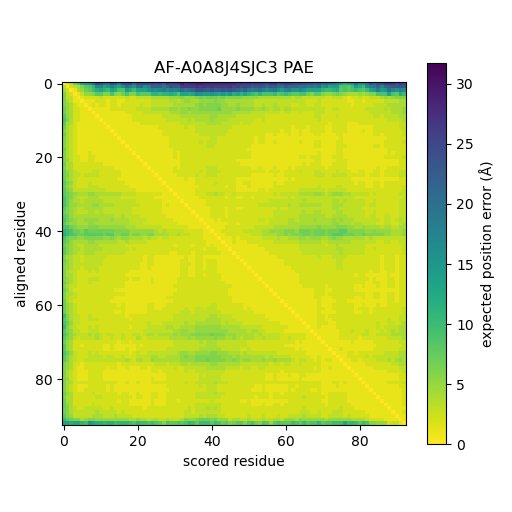 VAL A 1 85 ? 3.874 7.255 5.044 1.00 97.75 85 VAL A N 1
ATOM 658 C CA . VAL A 1 85 ? 4.787 8.396 4.853 1.00 97.75 85 VAL A CA 1
ATOM 659 C C . VAL A 1 85 ? 5.888 8.129 3.810 1.00 97.75 85 VAL A C 1
ATOM 661 O O . VAL A 1 85 ? 5.996 8.908 2.857 1.00 97.75 85 VAL A O 1
ATOM 664 N N . PRO A 1 86 ? 6.694 7.049 3.905 1.00 97.25 86 PRO A N 1
ATOM 665 C CA . PRO A 1 86 ? 7.714 6.772 2.896 1.00 97.25 86 PRO A CA 1
ATOM 666 C C . PRO A 1 86 ? 7.111 6.426 1.527 1.00 97.25 86 PRO A C 1
ATOM 668 O O . PRO A 1 86 ? 7.716 6.742 0.505 1.00 97.25 86 PRO A O 1
ATOM 671 N N . GLN A 1 87 ? 5.922 5.815 1.481 1.00 98.25 87 GLN A N 1
ATOM 672 C CA . GLN A 1 87 ? 5.264 5.479 0.219 1.00 98.25 87 GLN A CA 1
ATOM 673 C C . GLN A 1 87 ? 4.762 6.724 -0.525 1.00 98.25 87 GLN A C 1
ATOM 675 O O . GLN A 1 87 ? 4.893 6.791 -1.746 1.00 98.25 87 GLN A O 1
ATOM 680 N N . VAL A 1 88 ? 4.232 7.720 0.193 1.00 97.69 88 VAL A N 1
ATOM 681 C CA . VAL A 1 88 ? 3.846 9.021 -0.382 1.00 97.69 88 VAL A CA 1
ATOM 682 C C . VAL A 1 88 ? 5.076 9.749 -0.912 1.00 97.69 88 VAL A C 1
ATOM 684 O O . VAL A 1 88 ? 5.064 10.232 -2.038 1.00 97.69 88 VAL A O 1
ATOM 687 N N . TYR A 1 89 ? 6.172 9.761 -0.148 1.00 96.38 89 TYR A N 1
ATOM 688 C CA . TYR A 1 89 ? 7.432 10.332 -0.621 1.00 96.38 89 TYR A CA 1
ATOM 689 C C . TYR A 1 89 ? 7.919 9.663 -1.916 1.00 96.38 89 TYR A C 1
ATOM 691 O O . TYR A 1 89 ? 8.303 10.359 -2.852 1.00 96.38 89 TYR A O 1
ATOM 699 N N . ASN A 1 90 ? 7.861 8.329 -2.000 1.00 92.81 90 ASN A N 1
ATOM 700 C CA . ASN A 1 90 ? 8.269 7.608 -3.206 1.00 92.81 90 ASN A CA 1
ATOM 701 C C . ASN A 1 90 ? 7.369 7.901 -4.416 1.00 92.81 90 ASN A C 1
ATOM 703 O O . ASN A 1 90 ? 7.854 7.896 -5.536 1.00 92.81 90 ASN A O 1
ATOM 707 N N . ALA A 1 91 ? 6.081 8.178 -4.199 1.00 93.44 91 ALA A N 1
ATOM 708 C CA . ALA A 1 91 ? 5.152 8.544 -5.267 1.00 93.44 91 ALA A CA 1
ATOM 709 C C . ALA A 1 91 ? 5.407 9.942 -5.861 1.00 93.44 91 ALA A C 1
ATOM 711 O O . ALA A 1 91 ? 4.930 10.232 -6.954 1.00 93.44 91 ALA A O 1
ATOM 712 N N . HIS A 1 92 ? 6.131 10.806 -5.144 1.00 90.44 92 HIS A N 1
ATOM 713 C CA . HIS A 1 92 ? 6.481 12.160 -5.584 1.00 90.44 92 HIS A CA 1
ATOM 714 C C . HIS A 1 92 ? 7.902 12.287 -6.155 1.00 90.44 92 HIS A C 1
ATOM 716 O O . HIS A 1 92 ? 8.283 13.386 -6.560 1.00 90.44 92 HIS A O 1
ATOM 722 N N . ARG A 1 93 ? 8.694 11.210 -6.139 1.00 82.12 93 ARG A N 1
ATOM 723 C CA . ARG A 1 93 ? 10.043 11.174 -6.719 1.00 82.12 93 ARG A CA 1
ATOM 724 C C . ARG A 1 93 ? 10.015 10.740 -8.172 1.00 82.12 93 ARG A C 1
ATOM 726 O O . ARG A 1 93 ? 10.897 11.247 -8.897 1.00 82.12 93 ARG A O 1
#

Foldseek 3Di:
DDDAQADPPPVLNVLLVVLLCLQVVQQDVQLDPVNLVPDDPPDDSLVSNLVSLVVSVVVNVVSQVVAPDVESHHDDHHSSRVSPVVSVVVNVD

pLDDT: mean 95.39, std 7.4, range [45.91, 98.69]

Nearest PDB structur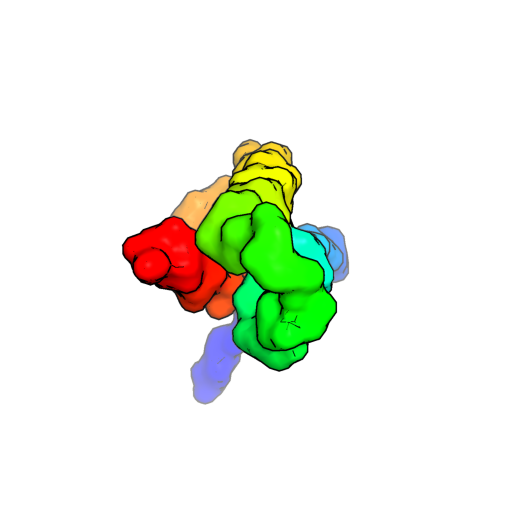es (foldseek):
  8e8p-assembly1_B  TM=9.616E-01  e=6.693E-09  Homo sapiens
  2cz3-assembly1_A  TM=9.595E-01  e=1.541E-08  Mus musculus
  3n5o-assembly1_A  TM=9.677E-01  e=8.326E-07  Coccidioides immitis
  3lg6-assembly2_C  TM=9.703E-01  e=9.954E-07  Coccidioides immitis
  4kae-assembly1_B  TM=9.550E-01  e=7.845E-07  Anaeromyxobacter dehalogenans 2CP-1

Secondary structure (DSSP, 8-state):
-PPPSS-SSHHHHHHHHHHHHHHHTTTTTTT-HHHHTTS-TTS-HHHHHHHHHHHHHHHHHHHHHHHBSSSSSBTS--HHHHHHHHHHHHHT-

Sequence (93 aa):
MGCSLLPKDPVKRAIVRKLSEIINSGIQPLQNLSVMRHLPPDISKDQWAAHWIQRGFNAFEAELQKVSGNYCVGNELSMADICLVPQVYNAHR

Solvent-accessible surface area (backbone atoms only — not comparable to full-atom values): 5268 Å² total; per-residue (Å²): 136,81,83,64,49,59,59,86,52,67,67,61,29,50,50,40,50,52,52,24,40,38,42,63,68,56,23,48,57,73,55,26,68,79,52,50,69,72,53,58,91,88,56,57,60,65,61,51,32,51,51,40,45,53,57,29,47,56,56,43,50,66,51,33,79,78,44,46,54,87,29,61,56,30,81,48,75,35,50,27,42,68,46,44,56,62,51,56,54,60,75,75,108